Protein AF-A0A0D6KVK9-F1 (afdb_monomer_lite)

Secondary structure (DSSP, 8-state):
---GGG--HHHHS---SSS-HHHHHHHHHHHHHTHHHHHHHHHHHHHHHHHHHHHS-GGGHHHHHHHIIIIIHHHHHHHHHHHHHHHHHHHHHT-

Foldseek 3Di:
DPDPLLDDCVLPVDPPPPDDPLLVVLSVQLSVVLVVQLVVVVVVCVVVVVVVPVVDDPPVVVVVVVCSVVPSHVSSVVSSVVSSVVSVVVVVVVD

Sequence (95 aa):
MLLPVFYMASIDEIDKANLSLGEIQVRNIAKNISLIPTFVIYALFLPLLMILYYCYEPGKEKIHVFIFTFIIKPIRWFSYQIVYLICNFFRKLNK

pLDDT: mean 80.69, std 10.51, range [44.19, 92.62]

Radius of gyration: 16.5 Å; chains: 1; bounding box: 42×20×52 Å

Structure (mmCIF, N/CA/C/O backbone):
data_AF-A0A0D6KVK9-F1
#
_entry.id   AF-A0A0D6KVK9-F1
#
loop_
_atom_site.group_PDB
_atom_site.id
_atom_site.type_symbol
_atom_site.label_atom_id
_atom_site.label_alt_id
_atom_site.label_comp_id
_atom_site.label_asym_id
_atom_site.label_entity_id
_atom_site.label_seq_id
_atom_site.pdbx_PDB_ins_code
_atom_site.Cartn_x
_atom_site.Cartn_y
_atom_site.Cartn_z
_atom_site.occupancy
_atom_site.B_iso_or_equiv
_atom_site.auth_seq_id
_atom_site.auth_comp_id
_atom_site.auth_asym_id
_atom_site.auth_atom_id
_atom_site.pdbx_PDB_model_num
ATOM 1 N N . MET A 1 1 ? -2.944 14.671 -4.051 1.00 44.19 1 MET A N 1
ATOM 2 C CA . MET A 1 1 ? -3.310 13.730 -5.131 1.00 44.19 1 MET A CA 1
ATOM 3 C C . MET A 1 1 ? -2.459 12.483 -4.934 1.00 44.19 1 MET A C 1
ATOM 5 O O . MET A 1 1 ? -1.243 12.614 -4.889 1.00 44.19 1 MET A O 1
ATOM 9 N N . LEU A 1 2 ? -3.067 11.327 -4.660 1.00 56.34 2 LEU A N 1
ATOM 10 C CA . LEU A 1 2 ? -2.329 10.070 -4.483 1.00 56.34 2 LEU A CA 1
ATOM 11 C C . LEU A 1 2 ? -1.736 9.702 -5.850 1.00 56.34 2 LEU A C 1
ATOM 13 O O . LEU A 1 2 ? -2.467 9.737 -6.839 1.00 56.34 2 LEU A O 1
ATOM 17 N N . LEU A 1 3 ? -0.433 9.417 -5.934 1.00 66.75 3 LEU A N 1
ATOM 18 C CA . LEU A 1 3 ? 0.148 8.931 -7.188 1.00 66.75 3 LEU A CA 1
ATOM 19 C C . LEU A 1 3 ? -0.624 7.664 -7.594 1.00 66.75 3 LEU A C 1
ATOM 21 O O . LEU A 1 3 ? -0.722 6.757 -6.762 1.00 66.75 3 LEU A O 1
ATOM 25 N N . PRO A 1 4 ? -1.151 7.562 -8.831 1.00 73.50 4 PRO A N 1
ATOM 26 C CA . PRO A 1 4 ? -1.939 6.404 -9.268 1.00 73.50 4 PRO A CA 1
ATOM 27 C C . PRO A 1 4 ? -1.222 5.068 -9.038 1.00 73.50 4 PRO A C 1
ATOM 29 O O . PRO A 1 4 ? -1.850 4.040 -8.821 1.00 73.50 4 PRO A O 1
ATOM 32 N N . VAL A 1 5 ? 0.112 5.099 -9.016 1.00 74.81 5 VAL A N 1
ATOM 33 C CA . VAL A 1 5 ? 0.977 3.942 -8.779 1.00 74.81 5 VAL A CA 1
ATOM 34 C C . VAL A 1 5 ? 0.904 3.374 -7.353 1.00 74.81 5 VAL A C 1
ATOM 36 O O . VAL A 1 5 ? 1.256 2.217 -7.142 1.00 74.81 5 VAL A O 1
ATOM 39 N N . PHE A 1 6 ? 0.445 4.160 -6.374 1.00 81.75 6 PHE A N 1
ATOM 40 C CA . PHE A 1 6 ? 0.272 3.725 -4.982 1.00 81.75 6 PHE A CA 1
ATOM 41 C C . PHE A 1 6 ? -1.149 3.266 -4.662 1.00 81.75 6 PHE A C 1
ATOM 43 O O . PHE A 1 6 ? -1.374 2.752 -3.562 1.00 81.75 6 PHE A O 1
ATOM 50 N N . TYR A 1 7 ? -2.090 3.460 -5.590 1.00 84.19 7 TYR A N 1
ATOM 51 C CA . TYR A 1 7 ? -3.462 3.016 -5.410 1.00 84.19 7 TYR A CA 1
ATOM 52 C C . TYR A 1 7 ? -3.543 1.490 -5.480 1.00 84.19 7 TYR A C 1
ATOM 54 O O . TYR A 1 7 ? -2.991 0.840 -6.375 1.00 84.19 7 TYR A O 1
ATOM 62 N N . MET A 1 8 ? -4.256 0.919 -4.519 1.00 85.06 8 MET A N 1
ATOM 63 C CA . MET A 1 8 ? -4.484 -0.508 -4.411 1.00 85.06 8 MET A CA 1
ATOM 64 C C . MET A 1 8 ? -5.872 -0.728 -3.814 1.00 85.06 8 MET A C 1
ATOM 66 O O . MET A 1 8 ? -6.080 -0.476 -2.630 1.00 85.06 8 MET A O 1
ATOM 70 N N . ALA A 1 9 ? -6.816 -1.219 -4.625 1.00 84.19 9 ALA A N 1
ATOM 71 C CA . ALA A 1 9 ? -8.218 -1.388 -4.228 1.00 84.19 9 ALA A CA 1
ATOM 72 C C . ALA A 1 9 ? -8.374 -2.125 -2.884 1.00 84.19 9 ALA A C 1
ATOM 74 O O . ALA A 1 9 ? -9.105 -1.672 -2.012 1.00 84.19 9 ALA A O 1
ATOM 75 N N . SER A 1 10 ? -7.584 -3.176 -2.641 1.00 83.06 10 SER A N 1
ATOM 76 C CA . SER A 1 10 ? -7.615 -3.941 -1.383 1.00 83.06 10 SER A CA 1
ATOM 77 C C . SER A 1 10 ? -7.224 -3.160 -0.116 1.00 83.06 10 SER A C 1
ATOM 79 O O . SER A 1 10 ? -7.490 -3.629 0.989 1.00 83.06 10 SER A O 1
ATOM 81 N N . ILE A 1 11 ? -6.580 -1.998 -0.254 1.00 85.56 11 ILE A N 1
ATOM 82 C CA . ILE A 1 11 ? -6.168 -1.110 0.846 1.00 85.56 11 ILE A CA 1
ATOM 83 C C . ILE A 1 11 ? -7.021 0.159 0.860 1.00 85.56 11 ILE A C 1
ATOM 85 O O . ILE A 1 11 ? -7.403 0.652 1.923 1.00 85.56 11 ILE A O 1
ATOM 89 N N . ASP A 1 12 ? -7.294 0.713 -0.320 1.00 85.06 12 ASP A N 1
ATOM 90 C CA . ASP A 1 12 ? -7.936 2.011 -0.458 1.00 85.06 12 ASP A CA 1
ATOM 91 C C . ASP A 1 12 ? -9.467 1.935 -0.366 1.00 85.06 12 ASP A C 1
ATOM 93 O O . ASP A 1 12 ? -10.079 2.907 0.093 1.00 85.06 12 ASP A O 1
ATOM 97 N N . GLU A 1 13 ? -10.070 0.795 -0.713 1.00 87.12 13 GLU A N 1
ATOM 98 C CA . GLU A 1 13 ? -11.511 0.527 -0.634 1.00 87.12 13 GLU A CA 1
ATOM 99 C C . GLU A 1 13 ? -11.827 -0.304 0.614 1.00 87.12 13 GLU A C 1
ATOM 101 O O . GLU A 1 13 ? -11.990 -1.521 0.588 1.00 87.12 13 GLU A O 1
ATOM 106 N N . ILE A 1 14 ? -11.873 0.375 1.761 1.00 83.00 14 ILE A N 1
ATOM 107 C CA . ILE A 1 14 ? -12.197 -0.259 3.042 1.00 83.00 14 ILE A CA 1
ATOM 108 C C . ILE A 1 14 ? -13.704 -0.521 3.094 1.00 83.00 14 ILE A C 1
ATOM 110 O O . ILE A 1 14 ? -14.490 0.428 3.121 1.00 83.00 14 ILE A O 1
ATOM 114 N N . ASP A 1 15 ? -14.097 -1.792 3.176 1.00 80.56 15 ASP A N 1
ATOM 115 C CA . ASP A 1 15 ? -15.486 -2.190 3.411 1.00 80.56 15 ASP A CA 1
ATOM 116 C C . ASP A 1 15 ? -15.936 -1.785 4.823 1.00 80.56 15 ASP A C 1
ATOM 118 O O . ASP A 1 15 ? -15.654 -2.451 5.818 1.00 80.56 15 ASP A O 1
ATOM 122 N N . LYS A 1 16 ? -16.626 -0.648 4.912 1.00 83.00 16 LYS A N 1
ATOM 123 C CA . LYS A 1 16 ? -17.123 -0.097 6.178 1.00 83.00 16 LYS A CA 1
ATOM 124 C C . LYS A 1 16 ? -18.397 -0.781 6.674 1.00 83.00 16 LYS A C 1
ATOM 126 O O . LYS A 1 16 ? -18.746 -0.566 7.829 1.00 83.00 16 LYS A O 1
ATOM 131 N N . ALA A 1 17 ? -19.097 -1.552 5.838 1.00 83.62 17 ALA A N 1
ATOM 132 C CA . ALA A 1 17 ? -20.391 -2.128 6.201 1.00 83.62 17 ALA A CA 1
ATOM 133 C C . ALA A 1 17 ? -20.244 -3.308 7.174 1.00 83.62 17 ALA A C 1
ATOM 135 O O . ALA A 1 17 ? -21.096 -3.506 8.034 1.00 83.62 17 ALA A O 1
ATOM 136 N N . ASN A 1 18 ? -19.137 -4.047 7.068 1.00 85.81 18 ASN A N 1
ATOM 137 C CA . ASN A 1 18 ? -18.912 -5.288 7.813 1.00 85.81 18 ASN A CA 1
ATOM 138 C C . ASN A 1 18 ? -17.861 -5.173 8.934 1.00 85.81 18 ASN A C 1
ATOM 140 O O . ASN A 1 18 ? -17.520 -6.175 9.560 1.00 85.81 18 ASN A O 1
ATOM 144 N N . LEU A 1 19 ? -17.313 -3.979 9.188 1.00 85.19 19 LEU A N 1
ATOM 145 C CA . LEU A 1 19 ? -16.206 -3.777 10.129 1.00 85.19 19 LEU A CA 1
ATOM 146 C C . LEU A 1 19 ? -16.624 -3.015 11.387 1.00 85.19 19 LEU A C 1
ATOM 148 O O . LEU A 1 19 ? -17.440 -2.096 11.352 1.00 85.19 19 LEU A O 1
ATOM 152 N N . SER A 1 20 ? -15.981 -3.341 12.510 1.00 86.12 20 SER A N 1
ATOM 153 C CA . SER A 1 20 ? -16.145 -2.575 13.747 1.00 86.12 20 SER A CA 1
ATOM 154 C C . SER A 1 20 ? -15.548 -1.163 13.617 1.00 86.12 20 SER A C 1
ATOM 156 O O . SER A 1 20 ? -14.533 -0.966 12.945 1.00 86.12 20 SER A O 1
ATOM 158 N N . LEU A 1 21 ? -16.117 -0.168 14.314 1.00 85.88 21 LEU A N 1
ATOM 159 C CA . LEU A 1 21 ? -15.631 1.227 14.278 1.00 85.88 21 LEU A CA 1
ATOM 160 C C . LEU A 1 21 ? -14.124 1.346 14.576 1.00 85.88 21 LEU A C 1
ATOM 162 O O . LEU A 1 21 ? -13.413 2.094 13.905 1.00 85.88 21 LEU A O 1
ATOM 166 N N . GLY A 1 22 ? -13.621 0.565 15.538 1.00 84.12 22 GLY A N 1
ATOM 167 C CA . GLY A 1 22 ? -12.199 0.546 15.885 1.00 84.12 22 GLY A CA 1
ATOM 168 C C . GLY A 1 22 ? -11.309 -0.047 14.787 1.00 84.12 22 GLY A C 1
ATOM 169 O O . GLY A 1 22 ? -10.189 0.416 14.593 1.00 84.12 22 GLY A O 1
ATOM 170 N N . GLU A 1 23 ? -11.790 -1.036 14.033 1.00 86.56 23 GLU A N 1
ATOM 171 C CA . GLU A 1 23 ? -11.058 -1.565 12.875 1.00 86.56 23 GLU A CA 1
ATOM 172 C C . GLU A 1 23 ? -11.085 -0.598 11.697 1.00 86.56 23 GLU A C 1
ATOM 174 O O . GLU A 1 23 ? -10.061 -0.420 11.042 1.00 86.56 23 GLU A O 1
ATOM 179 N N . ILE A 1 24 ? -12.213 0.075 11.456 1.00 88.44 24 ILE A N 1
ATOM 180 C CA . ILE A 1 24 ? -12.315 1.114 10.425 1.00 88.44 24 ILE A CA 1
ATOM 181 C C . ILE A 1 24 ? -11.301 2.230 10.702 1.00 88.44 24 ILE A C 1
ATOM 183 O O . ILE A 1 24 ? -10.597 2.662 9.789 1.00 88.44 24 ILE A O 1
ATOM 187 N N . GLN A 1 25 ? -11.177 2.674 11.958 1.00 88.12 25 GLN A N 1
ATOM 188 C CA . GLN A 1 25 ? -10.176 3.668 12.351 1.00 88.12 25 GLN A CA 1
ATOM 189 C C . GLN A 1 25 ? -8.749 3.177 12.090 1.00 88.12 25 GLN A C 1
ATOM 191 O O . GLN A 1 25 ? -7.988 3.861 11.408 1.00 88.12 25 GLN A O 1
ATOM 196 N N . VAL A 1 26 ? -8.398 1.974 12.557 1.00 89.06 26 VAL A N 1
ATOM 197 C CA . VAL A 1 26 ? -7.060 1.394 12.352 1.00 89.06 26 VAL A CA 1
ATOM 198 C C . VAL A 1 26 ? -6.730 1.255 10.864 1.00 89.06 26 VAL A C 1
ATOM 200 O O . VAL A 1 26 ? -5.634 1.625 10.451 1.00 89.06 26 VAL A O 1
ATOM 203 N N . ARG A 1 27 ? -7.670 0.784 10.036 1.00 89.88 27 ARG A N 1
ATOM 204 C CA . ARG A 1 27 ? -7.466 0.638 8.586 1.00 89.88 27 ARG A CA 1
ATOM 205 C C . ARG A 1 27 ? -7.326 1.981 7.875 1.00 89.88 27 ARG A C 1
ATOM 207 O O . ARG A 1 27 ? -6.470 2.105 7.007 1.00 89.88 27 ARG A O 1
ATOM 214 N N . ASN A 1 28 ? -8.097 3.001 8.260 1.00 89.62 28 ASN A N 1
ATOM 215 C CA . ASN A 1 28 ? -7.953 4.353 7.705 1.00 89.62 28 ASN A CA 1
ATOM 216 C C . ASN A 1 28 ? -6.599 4.9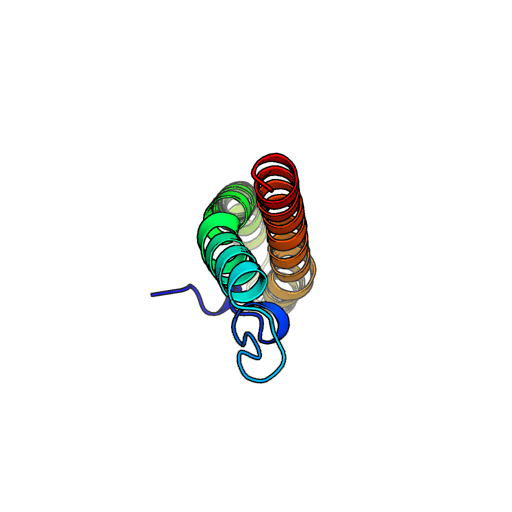81 8.060 1.00 89.62 28 ASN A C 1
ATOM 218 O O . ASN A 1 28 ? -5.949 5.580 7.202 1.00 89.62 28 ASN A O 1
ATOM 222 N N . ILE A 1 29 ? -6.154 4.820 9.309 1.00 88.38 29 ILE A N 1
ATOM 223 C CA . ILE A 1 29 ? -4.836 5.287 9.749 1.00 88.38 29 ILE A CA 1
ATOM 224 C C . ILE A 1 29 ? -3.748 4.543 8.973 1.00 88.38 29 ILE A C 1
ATOM 226 O O . ILE A 1 29 ? -2.878 5.178 8.378 1.00 88.38 29 ILE A O 1
ATOM 230 N N . ALA A 1 30 ? -3.839 3.213 8.903 1.00 89.62 30 ALA A N 1
ATOM 231 C CA . ALA A 1 30 ? -2.885 2.387 8.181 1.00 89.62 30 ALA A CA 1
ATOM 232 C C . ALA A 1 30 ? -2.819 2.750 6.697 1.00 89.62 30 ALA A C 1
ATOM 234 O O . ALA A 1 30 ? -1.723 2.927 6.173 1.00 89.62 30 ALA A O 1
ATOM 235 N N . LYS A 1 31 ? -3.961 2.957 6.034 1.00 90.31 31 LYS A N 1
ATOM 236 C CA . LYS A 1 31 ? -4.052 3.422 4.642 1.00 90.31 31 LYS A CA 1
ATOM 237 C C . LYS A 1 31 ? -3.259 4.711 4.414 1.00 90.31 31 LYS A C 1
ATOM 239 O O . LYS A 1 31 ? -2.460 4.767 3.479 1.00 90.31 31 LYS A O 1
ATOM 244 N N . ASN A 1 32 ? -3.444 5.720 5.263 1.00 88.50 32 ASN A N 1
ATOM 245 C CA . ASN A 1 32 ? -2.816 7.030 5.075 1.00 88.50 32 ASN A CA 1
ATOM 246 C C . ASN A 1 32 ? -1.340 7.035 5.491 1.00 88.50 32 ASN A C 1
ATOM 248 O O . ASN A 1 32 ? -0.486 7.482 4.731 1.00 88.50 32 ASN A O 1
ATOM 252 N N . ILE A 1 33 ? -1.020 6.502 6.671 1.00 89.31 33 ILE A N 1
ATOM 253 C CA . ILE A 1 33 ? 0.342 6.549 7.218 1.00 89.31 33 ILE A CA 1
ATOM 254 C C . ILE A 1 33 ? 1.288 5.661 6.411 1.00 89.31 33 ILE A C 1
ATOM 256 O O . ILE A 1 33 ? 2.428 6.052 6.182 1.00 89.31 33 ILE A O 1
ATOM 260 N N . SER A 1 34 ? 0.828 4.512 5.905 1.00 89.19 34 SER A N 1
ATOM 261 C CA . SER A 1 34 ? 1.673 3.624 5.093 1.00 89.19 34 SER A CA 1
ATOM 262 C C . SER A 1 34 ? 2.151 4.246 3.779 1.00 89.19 34 SER A C 1
ATOM 264 O O . SER A 1 34 ? 3.059 3.698 3.154 1.00 89.19 34 SER A O 1
ATOM 266 N N . LEU A 1 35 ? 1.588 5.381 3.340 1.00 88.31 35 LEU A N 1
ATOM 267 C CA . LEU A 1 35 ? 2.080 6.100 2.158 1.00 88.31 35 LEU A CA 1
ATOM 268 C C . LEU A 1 35 ? 3.479 6.663 2.398 1.00 88.31 35 LEU A C 1
ATOM 270 O O . LEU A 1 35 ? 4.273 6.697 1.467 1.00 88.31 35 LEU A O 1
ATOM 274 N N . ILE A 1 36 ? 3.790 7.050 3.636 1.00 87.94 36 ILE A N 1
ATOM 275 C CA . ILE A 1 36 ? 5.081 7.631 4.015 1.00 87.94 36 ILE A CA 1
ATOM 276 C C . ILE A 1 36 ? 6.223 6.627 3.782 1.00 87.94 36 ILE A C 1
ATOM 278 O O . ILE A 1 36 ? 7.087 6.916 2.953 1.00 87.94 36 ILE A O 1
ATOM 282 N N . PRO A 1 37 ? 6.239 5.431 4.408 1.00 87.00 37 PRO A N 1
ATOM 283 C CA . PRO A 1 37 ? 7.287 4.446 4.147 1.00 87.00 37 PRO A CA 1
ATOM 284 C C . PRO A 1 37 ? 7.279 3.959 2.692 1.00 87.00 37 PRO A C 1
ATOM 286 O O . PRO A 1 37 ? 8.348 3.758 2.122 1.00 87.00 37 PRO A O 1
ATOM 289 N N . THR A 1 38 ? 6.106 3.855 2.049 1.00 88.25 38 THR A N 1
ATOM 290 C CA . THR A 1 38 ? 6.031 3.506 0.617 1.00 88.25 38 THR A CA 1
ATOM 291 C C . THR A 1 38 ? 6.757 4.543 -0.244 1.00 88.25 38 THR A C 1
ATOM 293 O O . THR A 1 38 ? 7.524 4.180 -1.134 1.00 88.25 38 THR A O 1
ATOM 296 N N . PHE A 1 39 ? 6.541 5.832 0.027 1.00 87.31 39 PHE A N 1
ATOM 297 C CA . PHE A 1 39 ? 7.158 6.927 -0.713 1.00 87.31 39 PHE A CA 1
ATOM 298 C C . PHE A 1 39 ? 8.663 7.012 -0.466 1.00 87.31 39 PHE A C 1
ATOM 300 O O . PHE A 1 39 ? 9.410 7.207 -1.416 1.00 87.31 39 PHE A O 1
ATOM 307 N N . VAL A 1 40 ? 9.118 6.819 0.776 1.00 88.00 40 VAL A N 1
ATOM 308 C CA . VAL A 1 40 ? 10.554 6.798 1.103 1.00 88.00 40 VAL A CA 1
ATOM 309 C C . VAL A 1 40 ? 11.264 5.704 0.314 1.00 88.00 40 VAL A C 1
ATOM 311 O O . VAL A 1 40 ? 12.266 5.973 -0.342 1.00 88.00 40 VAL A O 1
ATOM 314 N N . ILE A 1 41 ? 10.720 4.484 0.315 1.00 86.25 41 ILE A N 1
ATOM 315 C CA . ILE A 1 41 ? 11.316 3.381 -0.440 1.00 86.25 41 ILE A CA 1
ATOM 316 C C . ILE A 1 41 ? 11.276 3.696 -1.939 1.00 86.25 41 ILE A C 1
ATOM 318 O O . ILE A 1 41 ? 12.289 3.561 -2.616 1.00 86.25 41 ILE A O 1
ATOM 322 N N . TYR A 1 42 ? 10.149 4.187 -2.459 1.00 83.69 42 TYR A N 1
ATOM 323 C CA . TYR A 1 42 ? 10.050 4.594 -3.861 1.00 83.69 42 TYR A CA 1
ATOM 324 C C . TYR A 1 42 ? 11.092 5.654 -4.253 1.00 83.69 42 TYR A C 1
ATOM 326 O O . TYR A 1 42 ? 11.746 5.518 -5.286 1.00 83.69 42 TYR A O 1
ATOM 334 N N . ALA A 1 43 ? 11.293 6.672 -3.416 1.00 84.88 43 ALA A N 1
ATOM 335 C CA . ALA A 1 43 ? 12.273 7.725 -3.641 1.00 84.88 43 ALA A CA 1
ATOM 336 C C . ALA A 1 43 ? 13.709 7.179 -3.687 1.00 84.88 43 ALA A C 1
ATOM 338 O O . ALA A 1 43 ? 14.508 7.673 -4.474 1.00 84.88 43 ALA A O 1
ATOM 339 N N . LEU A 1 44 ? 14.029 6.129 -2.921 1.00 84.31 44 LEU A N 1
ATOM 340 C CA . LEU A 1 44 ? 15.333 5.454 -2.992 1.00 84.31 44 LEU A CA 1
ATOM 341 C C . LEU A 1 44 ? 15.540 4.699 -4.314 1.00 84.31 44 LEU A C 1
ATOM 343 O O . LEU A 1 44 ? 16.665 4.607 -4.799 1.00 84.31 44 LEU A O 1
ATOM 347 N N . PHE A 1 45 ? 14.468 4.183 -4.921 1.00 79.25 45 PHE A N 1
ATOM 348 C CA . PHE A 1 45 ? 14.528 3.511 -6.224 1.00 79.25 45 PHE A CA 1
ATOM 349 C C . PHE A 1 45 ? 14.514 4.483 -7.411 1.00 79.25 45 PHE A C 1
ATOM 351 O O . PHE A 1 45 ? 14.881 4.094 -8.520 1.00 79.25 45 PHE A O 1
ATOM 358 N N . LEU A 1 46 ? 14.122 5.742 -7.203 1.00 79.62 46 LEU A N 1
ATOM 359 C CA . LEU A 1 46 ? 14.000 6.735 -8.270 1.00 79.62 46 LEU A CA 1
ATOM 360 C C . LEU A 1 46 ? 15.339 7.044 -8.976 1.00 79.62 46 LEU A C 1
ATOM 362 O O . LEU A 1 46 ? 15.358 7.019 -10.207 1.00 79.62 46 LEU A O 1
ATOM 366 N N . PRO A 1 47 ? 16.472 7.249 -8.269 1.00 81.00 47 PRO A N 1
ATOM 367 C CA . PRO A 1 47 ? 17.775 7.426 -8.910 1.00 81.00 47 PRO A CA 1
ATOM 368 C C . PRO A 1 47 ? 18.203 6.192 -9.706 1.00 81.00 47 PRO A C 1
ATOM 370 O O . PRO A 1 47 ? 18.731 6.321 -10.807 1.00 81.00 47 PRO A O 1
ATOM 373 N N . LEU A 1 48 ? 17.930 4.991 -9.185 1.00 75.94 48 LEU A N 1
ATOM 374 C CA . LEU A 1 48 ? 18.243 3.740 -9.875 1.00 75.94 48 LEU A CA 1
ATOM 375 C C . LEU A 1 48 ? 17.442 3.611 -11.180 1.00 75.94 48 LEU A C 1
ATOM 377 O O . LEU A 1 48 ? 17.997 3.228 -12.207 1.00 75.94 48 LEU A O 1
ATOM 381 N N . LEU A 1 49 ? 16.160 3.986 -11.154 1.00 74.19 49 LEU A N 1
ATOM 382 C CA . LEU A 1 49 ? 15.302 4.062 -12.339 1.00 74.19 49 LEU A CA 1
ATOM 383 C C . LEU A 1 49 ? 15.805 5.104 -13.347 1.00 74.19 49 LEU A C 1
ATOM 385 O O . LEU A 1 49 ? 15.825 4.821 -14.540 1.00 74.19 49 LEU A O 1
ATOM 389 N N . MET A 1 50 ? 16.255 6.277 -12.889 1.00 76.06 50 MET A N 1
ATOM 390 C CA . MET A 1 50 ? 16.838 7.296 -13.771 1.00 76.06 50 MET A CA 1
ATOM 391 C C . MET A 1 50 ? 18.128 6.815 -14.443 1.00 76.06 50 MET A C 1
ATOM 393 O O . MET A 1 50 ? 18.304 7.043 -15.636 1.00 76.06 50 MET A O 1
ATOM 397 N N . ILE A 1 51 ? 19.005 6.119 -13.712 1.00 77.06 51 ILE A N 1
ATOM 398 C CA . ILE A 1 51 ? 20.226 5.525 -14.279 1.00 77.06 51 ILE A CA 1
ATOM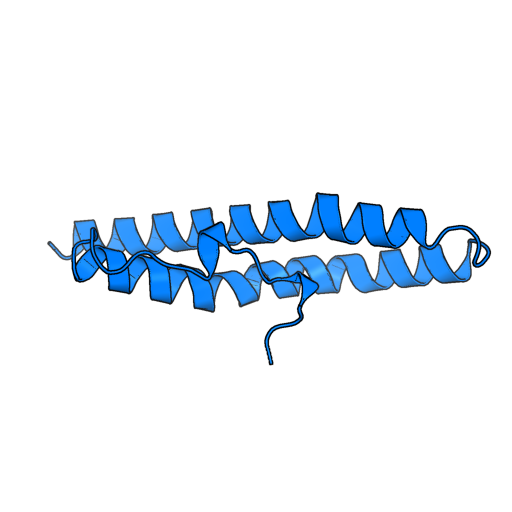 399 C C . ILE A 1 51 ? 19.861 4.452 -15.308 1.00 77.06 51 ILE A C 1
ATOM 401 O O . ILE A 1 51 ? 20.399 4.454 -16.410 1.00 77.06 51 ILE A O 1
ATOM 405 N N . LEU A 1 52 ? 18.914 3.565 -14.989 1.00 71.88 52 LEU A N 1
ATOM 406 C CA . LEU A 1 52 ? 18.427 2.544 -15.922 1.00 71.88 52 LEU A CA 1
ATOM 407 C C . LEU A 1 52 ? 17.840 3.159 -17.196 1.00 71.88 52 LEU A C 1
ATOM 409 O O . LEU A 1 52 ? 18.128 2.663 -18.280 1.00 71.88 52 LEU A O 1
ATOM 413 N N . TYR A 1 53 ? 17.069 4.239 -17.071 1.00 69.38 53 TYR A N 1
ATOM 414 C CA . TYR A 1 53 ? 16.511 4.973 -18.206 1.00 69.38 53 TYR A CA 1
ATOM 415 C C . TYR A 1 53 ? 17.585 5.657 -19.058 1.00 69.38 53 TYR A C 1
ATOM 417 O O . TYR A 1 53 ? 17.485 5.667 -20.277 1.00 69.38 53 TYR A O 1
ATOM 425 N N . TYR A 1 54 ? 18.617 6.226 -18.431 1.00 71.88 54 TYR A N 1
ATOM 426 C CA . TYR A 1 54 ? 19.701 6.897 -19.150 1.00 71.88 54 TYR A CA 1
ATOM 427 C C . TYR A 1 54 ? 20.647 5.903 -19.841 1.00 71.88 54 TYR A C 1
ATOM 429 O O . TYR A 1 54 ? 21.135 6.163 -20.937 1.00 71.88 54 TYR A O 1
ATOM 437 N N . CYS A 1 55 ? 20.905 4.751 -19.214 1.00 72.00 55 CYS A N 1
ATOM 438 C CA . CYS A 1 55 ? 21.825 3.734 -19.725 1.00 72.00 55 CYS A CA 1
ATOM 439 C C . CYS A 1 55 ? 21.188 2.749 -20.716 1.00 72.00 55 CYS A C 1
ATOM 441 O O . CYS A 1 55 ? 21.923 2.030 -21.391 1.00 72.00 55 CYS A O 1
ATOM 443 N N . TYR A 1 56 ? 19.857 2.670 -20.801 1.00 64.12 56 TYR A N 1
ATOM 444 C CA . TYR A 1 56 ? 19.169 1.768 -21.721 1.00 64.12 56 TYR A CA 1
ATOM 445 C C . TYR A 1 56 ? 18.163 2.497 -22.616 1.00 64.12 56 TYR A C 1
ATOM 447 O O . TYR A 1 56 ? 17.312 3.237 -22.142 1.00 64.12 56 TYR A O 1
ATOM 455 N N . GLU A 1 57 ? 18.234 2.207 -23.917 1.00 61.50 57 GLU A N 1
ATOM 456 C CA . GLU A 1 57 ? 17.365 2.751 -24.966 1.00 61.50 57 GLU A CA 1
ATOM 457 C C . GLU A 1 57 ? 15.847 2.656 -24.669 1.00 61.50 57 GLU A C 1
ATOM 459 O O . GLU A 1 57 ? 15.391 1.726 -23.988 1.00 61.50 57 GLU A O 1
ATOM 464 N N . PRO A 1 58 ? 15.032 3.559 -25.262 1.00 56.78 58 PRO A N 1
ATOM 465 C CA . PRO A 1 58 ? 13.593 3.722 -24.998 1.00 56.78 58 PRO A CA 1
ATOM 466 C C . PRO A 1 58 ? 12.710 2.485 -25.263 1.00 56.78 58 PRO A C 1
ATOM 468 O O . PRO A 1 58 ? 11.547 2.467 -24.873 1.00 56.78 58 PRO A O 1
ATOM 471 N N . GLY A 1 59 ? 13.236 1.400 -25.843 1.00 54.47 59 GLY A N 1
ATOM 472 C CA . GLY A 1 59 ? 12.505 0.139 -26.050 1.00 54.47 59 GLY A CA 1
ATOM 473 C C . GLY A 1 59 ? 12.157 -0.643 -24.769 1.00 54.47 59 GLY A C 1
ATOM 474 O O . GLY A 1 59 ? 11.492 -1.680 -24.837 1.00 54.47 59 GLY A O 1
ATOM 475 N N . LYS A 1 60 ? 12.593 -0.177 -23.591 1.00 57.50 60 LYS A N 1
ATOM 476 C CA . LYS A 1 60 ? 12.437 -0.864 -22.296 1.00 57.50 60 LYS A CA 1
ATOM 477 C C . LYS A 1 60 ? 11.355 -0.291 -21.374 1.00 57.50 60 LYS A C 1
ATOM 479 O O . LYS A 1 60 ? 11.333 -0.642 -20.196 1.00 57.50 60 LYS A O 1
ATOM 484 N N . GLU A 1 61 ? 10.393 0.484 -21.876 1.00 61.12 61 GLU A N 1
ATOM 485 C CA . GLU A 1 61 ? 9.223 0.940 -21.091 1.00 61.12 61 GLU A CA 1
ATOM 486 C C . GLU A 1 61 ? 8.526 -0.201 -20.320 1.00 61.12 61 GLU A C 1
ATOM 488 O O . GLU A 1 61 ? 8.082 -0.026 -19.182 1.00 61.12 61 GLU A O 1
ATOM 493 N N . LYS A 1 62 ? 8.522 -1.417 -20.886 1.00 65.94 62 LYS A N 1
ATOM 494 C CA . LYS A 1 62 ? 8.009 -2.631 -20.231 1.00 65.94 62 LYS A CA 1
ATOM 495 C C . LYS A 1 62 ? 8.713 -2.954 -18.908 1.00 65.94 62 LYS A C 1
ATOM 497 O O . LYS A 1 62 ? 8.064 -3.442 -17.989 1.00 65.94 62 LYS A O 1
ATOM 502 N N . ILE A 1 63 ? 10.011 -2.674 -18.787 1.00 68.44 63 ILE A N 1
ATOM 503 C CA . ILE A 1 63 ? 10.791 -2.918 -17.565 1.00 68.44 63 ILE A CA 1
ATOM 504 C C . ILE A 1 63 ? 10.436 -1.900 -16.485 1.00 68.44 63 ILE A C 1
ATOM 506 O O . ILE A 1 63 ? 10.317 -2.277 -15.323 1.00 68.44 63 ILE A O 1
ATOM 510 N N . HIS A 1 64 ? 10.171 -0.644 -16.848 1.00 65.31 64 HIS A N 1
ATOM 511 C CA . HIS A 1 64 ? 9.648 0.331 -15.894 1.00 65.31 64 HIS A CA 1
ATOM 512 C C . HIS A 1 64 ? 8.284 -0.097 -15.366 1.00 65.31 64 HIS A C 1
ATOM 514 O O . HIS A 1 64 ? 8.109 -0.182 -14.155 1.00 65.31 64 HIS A O 1
ATOM 520 N N . VAL A 1 65 ? 7.342 -0.452 -16.243 1.00 68.25 65 VAL A N 1
ATOM 521 C CA . VAL A 1 65 ? 6.015 -0.941 -15.827 1.00 68.25 65 VAL A CA 1
ATOM 522 C C . VAL A 1 65 ? 6.126 -2.197 -14.955 1.00 68.25 65 VAL A C 1
ATOM 524 O O . VAL A 1 65 ? 5.401 -2.322 -13.963 1.00 68.25 65 VAL A O 1
ATOM 527 N N . PHE A 1 66 ? 7.058 -3.099 -15.275 1.00 72.38 66 PHE A N 1
ATOM 528 C CA . PHE A 1 66 ? 7.347 -4.284 -14.470 1.00 72.38 66 PHE A CA 1
ATOM 529 C C . PHE A 1 66 ? 7.856 -3.906 -13.074 1.00 72.38 66 PHE A C 1
ATOM 531 O O . PHE A 1 66 ? 7.295 -4.362 -12.083 1.00 72.38 66 PHE A O 1
ATOM 538 N N . ILE A 1 67 ? 8.840 -3.011 -12.973 1.00 70.00 67 ILE A N 1
ATOM 539 C CA . ILE A 1 67 ? 9.356 -2.506 -11.693 1.00 70.00 67 ILE A CA 1
ATOM 540 C C . ILE A 1 67 ? 8.236 -1.825 -10.895 1.00 70.00 67 ILE A C 1
ATOM 542 O O . ILE A 1 67 ? 8.016 -2.147 -9.729 1.00 70.00 67 ILE A O 1
ATOM 546 N N . PHE A 1 68 ? 7.460 -0.945 -11.524 1.00 69.12 68 PHE A N 1
ATOM 547 C CA . PHE A 1 68 ? 6.340 -0.262 -10.884 1.00 69.12 68 PHE A CA 1
ATOM 548 C C . PHE A 1 68 ? 5.286 -1.248 -10.355 1.00 69.12 68 PHE A C 1
ATOM 550 O O . PHE A 1 68 ? 4.823 -1.113 -9.225 1.00 69.12 68 PHE A O 1
ATOM 557 N N . THR A 1 69 ? 4.939 -2.281 -11.120 1.00 70.50 69 THR A N 1
ATOM 558 C CA . THR A 1 69 ? 3.899 -3.242 -10.722 1.00 70.50 69 THR A CA 1
ATOM 559 C C . THR A 1 69 ? 4.392 -4.242 -9.676 1.00 70.50 69 THR A C 1
ATOM 561 O O . THR A 1 69 ? 3.678 -4.505 -8.709 1.00 70.50 69 THR A O 1
ATOM 564 N N . PHE A 1 70 ? 5.601 -4.782 -9.843 1.00 78.25 70 PHE A N 1
ATOM 565 C CA . PHE A 1 70 ? 6.136 -5.861 -9.007 1.00 78.25 70 PHE A CA 1
ATOM 566 C C . PHE A 1 70 ? 6.934 -5.385 -7.795 1.00 78.25 70 PHE A C 1
ATOM 568 O O . PHE A 1 70 ? 7.137 -6.172 -6.879 1.00 78.25 70 PHE A O 1
ATOM 575 N N . ILE A 1 71 ? 7.372 -4.126 -7.748 1.00 79.75 71 ILE A N 1
ATOM 576 C CA . ILE A 1 71 ? 8.124 -3.594 -6.604 1.00 79.75 71 ILE A CA 1
ATOM 577 C C . ILE A 1 71 ? 7.229 -2.678 -5.769 1.00 79.75 71 ILE A C 1
ATOM 579 O O . ILE A 1 71 ? 7.056 -2.913 -4.573 1.00 79.75 71 ILE A O 1
ATOM 583 N N . ILE A 1 72 ? 6.566 -1.693 -6.384 1.00 81.56 72 ILE A N 1
ATOM 584 C CA . ILE A 1 72 ? 5.798 -0.701 -5.615 1.00 81.56 72 ILE A CA 1
ATOM 585 C C . ILE A 1 72 ? 4.561 -1.305 -4.953 1.00 81.56 72 ILE A C 1
ATOM 587 O O . ILE A 1 72 ? 4.315 -1.015 -3.782 1.00 81.56 72 ILE A O 1
ATOM 591 N N . LYS A 1 73 ? 3.788 -2.156 -5.645 1.00 85.00 73 LYS A N 1
ATOM 592 C CA . LYS A 1 73 ? 2.578 -2.742 -5.041 1.00 85.00 73 LYS A CA 1
ATOM 593 C C . LYS A 1 73 ? 2.901 -3.625 -3.827 1.00 85.00 73 LYS A C 1
ATOM 595 O O . LYS A 1 73 ? 2.263 -3.428 -2.792 1.00 85.00 73 LYS A O 1
ATOM 600 N N . PRO A 1 74 ? 3.901 -4.528 -3.873 1.00 87.00 74 PRO A N 1
ATOM 601 C CA . PRO A 1 74 ? 4.307 -5.269 -2.680 1.00 87.00 74 PRO A CA 1
ATOM 602 C C . PRO A 1 74 ? 4.831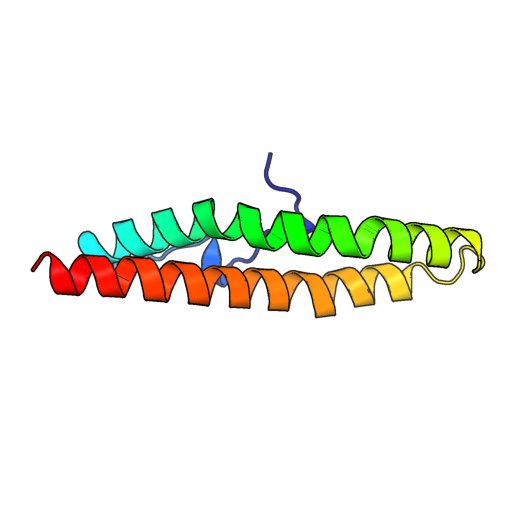 -4.378 -1.555 1.00 87.00 74 PRO A C 1
ATOM 604 O O . PRO A 1 74 ? 4.463 -4.596 -0.405 1.00 87.00 74 PRO A O 1
ATOM 607 N N . ILE A 1 75 ? 5.616 -3.339 -1.863 1.00 88.06 75 ILE A N 1
ATOM 608 C CA . ILE A 1 75 ? 6.094 -2.384 -0.849 1.00 88.06 75 ILE A CA 1
ATOM 609 C C . ILE A 1 75 ? 4.927 -1.653 -0.187 1.00 88.06 75 ILE A C 1
ATOM 611 O O . ILE A 1 75 ? 4.905 -1.506 1.036 1.00 88.06 75 ILE A O 1
ATOM 615 N N . ARG A 1 76 ? 3.952 -1.201 -0.982 1.00 89.56 76 ARG A N 1
ATOM 616 C CA . ARG A 1 76 ? 2.740 -0.530 -0.505 1.00 89.56 76 ARG A CA 1
ATOM 617 C C . ARG A 1 76 ? 1.957 -1.438 0.433 1.00 89.56 76 ARG A C 1
ATOM 619 O O . ARG A 1 76 ? 1.578 -1.017 1.525 1.00 89.56 76 ARG A O 1
ATOM 626 N N . TRP A 1 77 ? 1.763 -2.688 0.025 1.00 9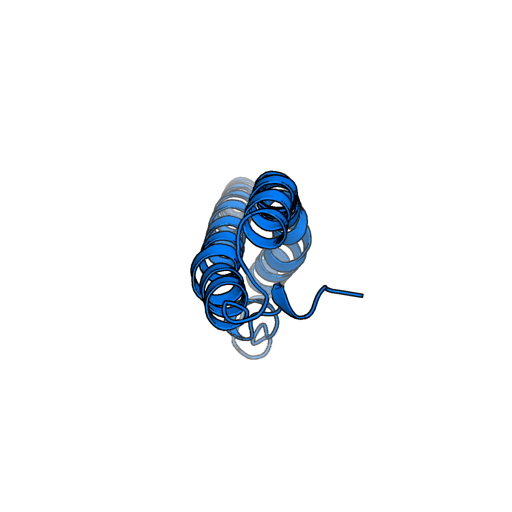0.75 77 TRP A N 1
ATOM 627 C CA . TRP A 1 77 ? 1.086 -3.697 0.828 1.00 90.75 77 TRP A CA 1
ATOM 628 C C . TRP A 1 77 ? 1.834 -3.999 2.127 1.00 90.75 77 TRP A C 1
ATOM 630 O O . TRP A 1 77 ? 1.236 -3.970 3.199 1.00 90.75 77 TRP A O 1
ATOM 640 N N . PHE A 1 78 ? 3.147 -4.208 2.061 1.00 91.50 78 PHE A N 1
ATOM 641 C CA . PHE A 1 78 ? 3.977 -4.491 3.230 1.00 91.50 78 PHE A CA 1
ATOM 642 C C . PHE A 1 78 ? 3.996 -3.317 4.216 1.00 91.50 78 PHE A C 1
ATOM 644 O O . PHE A 1 78 ? 3.790 -3.495 5.415 1.00 91.50 78 PHE A O 1
ATOM 651 N N . SER A 1 79 ? 4.139 -2.096 3.698 1.00 91.31 79 SER A N 1
ATOM 652 C CA . SER A 1 79 ? 4.042 -0.859 4.476 1.00 91.31 79 SER A CA 1
ATOM 653 C C . SER A 1 79 ? 2.690 -0.738 5.175 1.00 91.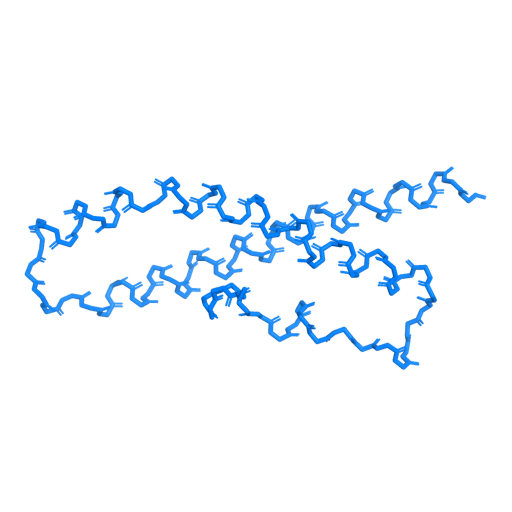31 79 SER A C 1
ATOM 655 O O . SER A 1 79 ? 2.625 -0.363 6.345 1.00 91.31 79 SER A O 1
ATOM 657 N N . TYR A 1 80 ? 1.601 -1.071 4.478 1.00 92.62 80 TYR A N 1
ATOM 658 C CA . TYR A 1 80 ? 0.267 -1.099 5.067 1.00 92.62 80 TYR A CA 1
ATOM 659 C C . TYR A 1 80 ? 0.165 -2.129 6.193 1.00 92.62 80 TYR A C 1
ATOM 661 O O . TYR A 1 80 ? -0.320 -1.783 7.266 1.00 92.62 80 TYR A O 1
ATOM 669 N N . GLN A 1 81 ? 0.660 -3.353 5.990 1.00 91.94 81 GLN A N 1
ATOM 670 C CA . GLN A 1 81 ? 0.635 -4.400 7.016 1.00 91.94 81 GLN A CA 1
ATOM 671 C C . GLN A 1 81 ? 1.415 -3.997 8.269 1.00 91.94 81 GLN A C 1
ATOM 673 O O . GLN A 1 81 ? 0.898 -4.152 9.372 1.00 91.94 81 GLN A O 1
ATOM 678 N N . ILE A 1 82 ? 2.613 -3.422 8.119 1.00 90.38 82 ILE A N 1
ATOM 679 C CA . ILE A 1 82 ? 3.408 -2.938 9.258 1.00 90.38 82 ILE A CA 1
ATOM 680 C C . ILE A 1 82 ? 2.615 -1.907 10.060 1.00 90.38 82 ILE A C 1
ATOM 682 O O . ILE A 1 82 ? 2.435 -2.066 11.267 1.00 90.38 82 ILE A O 1
ATOM 686 N N . VAL A 1 83 ? 2.106 -0.865 9.399 1.00 90.69 83 VAL A N 1
ATOM 687 C CA . VAL A 1 83 ? 1.376 0.201 10.095 1.00 90.69 83 VAL A CA 1
ATOM 688 C C . VAL A 1 83 ? 0.084 -0.336 10.709 1.00 90.69 83 VAL A C 1
ATOM 690 O O . VAL A 1 83 ? -0.239 -0.004 11.846 1.00 90.69 83 VAL A O 1
ATOM 693 N N . TYR A 1 84 ? -0.634 -1.208 10.001 1.00 92.31 84 TYR A N 1
ATOM 694 C CA . TYR A 1 84 ? -1.837 -1.857 10.510 1.00 92.31 84 TYR A CA 1
ATOM 695 C C . TYR A 1 84 ? -1.555 -2.670 11.777 1.00 92.31 84 TYR A C 1
ATOM 697 O O . TYR A 1 84 ? -2.284 -2.532 12.759 1.00 92.31 84 TYR A O 1
ATOM 705 N N . LEU A 1 85 ? -0.495 -3.484 11.783 1.00 92.06 85 LEU A N 1
ATOM 706 C CA . LEU A 1 85 ? -0.095 -4.280 12.943 1.00 92.06 85 LEU A CA 1
ATOM 707 C C . LEU A 1 85 ? 0.249 -3.390 14.136 1.00 92.06 85 LEU A C 1
ATOM 709 O O . LEU A 1 85 ? -0.246 -3.642 15.232 1.00 92.06 85 LEU A O 1
ATOM 713 N N . ILE A 1 86 ? 1.015 -2.320 13.911 1.00 90.50 86 ILE A N 1
ATOM 714 C CA . ILE A 1 86 ? 1.370 -1.341 14.944 1.00 90.50 86 ILE A CA 1
ATOM 715 C C . ILE A 1 86 ? 0.106 -0.682 15.517 1.00 90.50 86 ILE A C 1
ATOM 717 O O . ILE A 1 86 ? -0.115 -0.699 16.727 1.00 90.50 86 ILE A O 1
ATOM 721 N N . CYS A 1 87 ? -0.772 -0.152 14.663 1.00 89.19 87 CYS A N 1
ATOM 722 C CA . CYS A 1 87 ? -2.005 0.504 15.096 1.00 89.19 87 CYS A CA 1
ATOM 723 C C . CYS A 1 87 ? -2.962 -0.461 15.814 1.00 89.19 87 CYS A C 1
ATOM 725 O O . CYS A 1 87 ? -3.578 -0.098 16.817 1.00 89.19 87 CYS A O 1
ATOM 727 N N . ASN A 1 88 ? -3.083 -1.703 15.339 1.00 89.69 88 ASN A N 1
ATOM 728 C CA . ASN A 1 88 ? -3.917 -2.713 15.985 1.00 89.69 88 ASN A CA 1
ATOM 729 C C . ASN A 1 88 ? -3.332 -3.159 17.333 1.00 89.69 88 ASN A C 1
ATOM 731 O O . ASN A 1 88 ? -4.092 -3.413 18.265 1.00 89.69 88 ASN A O 1
ATOM 735 N N . PHE A 1 89 ? -2.004 -3.228 17.451 1.00 90.50 89 PHE A N 1
ATOM 736 C CA . PHE A 1 89 ? -1.312 -3.516 18.705 1.00 90.50 89 PHE A CA 1
ATOM 737 C C . PHE A 1 89 ? -1.571 -2.423 19.749 1.00 90.50 89 PHE A C 1
ATOM 739 O O . PHE A 1 89 ? -2.065 -2.730 20.831 1.00 90.50 89 PHE A O 1
ATOM 746 N N . PHE A 1 90 ? -1.374 -1.147 19.400 1.00 88.06 90 PHE A N 1
ATOM 747 C CA . PHE A 1 90 ? -1.688 -0.026 20.297 1.00 88.06 90 PHE A CA 1
ATOM 748 C C . PHE A 1 90 ? -3.164 0.012 20.704 1.00 88.06 90 PHE A C 1
ATOM 750 O O . PHE A 1 90 ? -3.481 0.242 21.868 1.00 88.06 90 PHE A O 1
ATOM 757 N N . ARG A 1 91 ? -4.083 -0.278 19.775 1.00 86.00 91 ARG A N 1
ATOM 758 C CA . ARG A 1 91 ? -5.516 -0.371 20.088 1.00 86.00 91 ARG A CA 1
ATOM 759 C C . ARG A 1 91 ? -5.817 -1.476 21.104 1.00 86.00 91 ARG A C 1
ATOM 761 O O . ARG A 1 91 ? -6.683 -1.286 21.948 1.00 86.00 91 ARG A O 1
ATOM 768 N N . LYS A 1 92 ? -5.148 -2.629 20.998 1.00 86.56 92 LYS A N 1
ATOM 769 C CA . LYS A 1 92 ? -5.308 -3.743 21.946 1.00 86.56 92 LYS A CA 1
ATOM 770 C C . LYS A 1 92 ? -4.721 -3.433 23.323 1.00 86.56 92 LYS A C 1
ATOM 772 O O . LYS A 1 92 ? -5.245 -3.957 24.290 1.00 86.56 92 LYS A O 1
ATOM 777 N N . LEU A 1 93 ? -3.673 -2.613 23.403 1.00 84.94 93 LEU A N 1
ATOM 778 C CA . LEU A 1 93 ? -3.087 -2.178 24.677 1.00 84.94 93 LEU A CA 1
ATOM 779 C C . LEU A 1 93 ? -3.930 -1.118 25.399 1.00 84.94 93 LEU A C 1
ATOM 781 O O . LEU A 1 93 ? -3.906 -1.059 26.620 1.00 84.94 93 LEU A O 1
ATOM 785 N N . ASN A 1 94 ? -4.665 -0.290 24.652 1.00 75.38 94 ASN A N 1
ATOM 786 C CA . ASN A 1 94 ? -5.570 0.733 25.196 1.00 75.38 94 ASN A CA 1
ATOM 787 C C . ASN A 1 94 ? -6.994 0.213 25.488 1.00 75.38 94 ASN A C 1
ATOM 789 O O . ASN 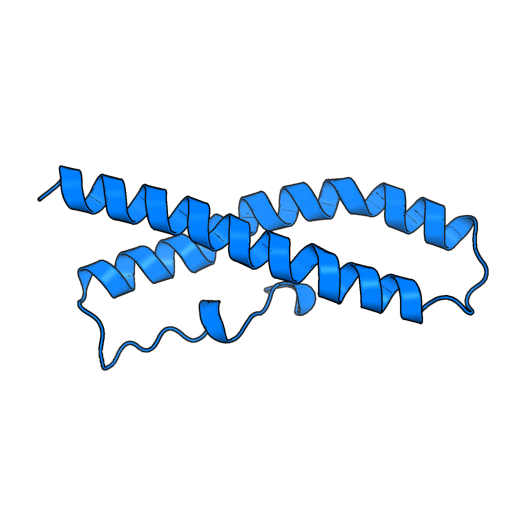A 1 94 ? -7.895 1.019 25.726 1.00 75.38 94 ASN A O 1
ATOM 793 N N . LYS A 1 95 ? -7.218 -1.101 25.409 1.00 56.41 95 LYS A N 1
ATOM 794 C CA . LYS A 1 95 ? -8.483 -1.766 25.743 1.00 56.41 95 LYS A CA 1
ATOM 795 C C . LYS A 1 95 ? -8.337 -2.519 27.053 1.00 56.41 95 LYS A C 1
ATOM 797 O O . LYS A 1 95 ? -9.336 -2.522 27.800 1.00 56.41 95 LYS A O 1
#